Protein AF-A0A359LWB8-F1 (afdb_monomer_lite)

Secondary structure (DSSP, 8-state):
--SS-B---EEEEE-SB--SSSEEEEEEEETTEEEEEEEEETT-SB-PPEE-TTPPPBPTTPPEEEEEEEE--SSS----B--EEEEE-

Foldseek 3Di:
DAAAWAQWQKKKKFFPFAWQAFKWKKFKDFAPHTQDIWIGHHPGGITDMGGSVPGGTRHHPTDIDIDGPDQGPPPNTHSTHDMDMDTHD

Structure (mmCIF, N/CA/C/O backbone):
data_AF-A0A359LWB8-F1
#
_entry.id   AF-A0A359LWB8-F1
#
loop_
_atom_site.group_PDB
_atom_site.id
_atom_site.type_symbol
_atom_site.label_atom_id
_atom_site.label_alt_id
_atom_site.label_comp_id
_atom_site.label_asym_id
_atom_site.label_entity_id
_atom_site.label_seq_id
_atom_site.pdbx_PDB_ins_code
_atom_site.Cartn_x
_atom_site.Cartn_y
_atom_site.Cartn_z
_atom_site.occupancy
_atom_site.B_iso_or_equiv
_atom_site.auth_seq_id
_atom_site.auth_comp_id
_atom_site.auth_asym_id
_atom_site.auth_atom_id
_atom_site.pdbx_PDB_model_num
ATOM 1 N N . VAL A 1 1 ? -12.676 -7.099 5.491 1.00 85.94 1 VAL A N 1
ATOM 2 C CA . VAL A 1 1 ? -13.315 -6.555 6.713 1.00 85.94 1 VAL A CA 1
ATOM 3 C C . VAL A 1 1 ? -12.417 -6.832 7.903 1.00 85.94 1 VAL A C 1
ATOM 5 O O . VAL A 1 1 ? -11.860 -7.920 7.981 1.00 85.94 1 VAL A O 1
ATOM 8 N N . VAL A 1 2 ? -12.240 -5.851 8.783 1.00 91.94 2 VAL A N 1
ATOM 9 C CA . VAL A 1 2 ? -11.428 -5.961 10.002 1.00 91.94 2 VAL A CA 1
ATOM 10 C C . VAL A 1 2 ? -12.285 -6.519 11.149 1.00 91.94 2 VAL A C 1
ATOM 12 O O . VAL A 1 2 ? -13.375 -6.023 11.396 1.00 91.94 2 VAL A O 1
ATOM 15 N N . GLU A 1 3 ? -11.821 -7.544 11.869 1.00 92.25 3 GLU A N 1
ATOM 16 C CA . GLU A 1 3 ? -12.644 -8.234 12.888 1.00 92.25 3 GLU A CA 1
ATOM 17 C C . GLU A 1 3 ? -12.774 -7.485 14.224 1.00 92.25 3 GLU A C 1
ATOM 19 O O . GLU A 1 3 ? -13.773 -7.626 14.927 1.00 92.25 3 GLU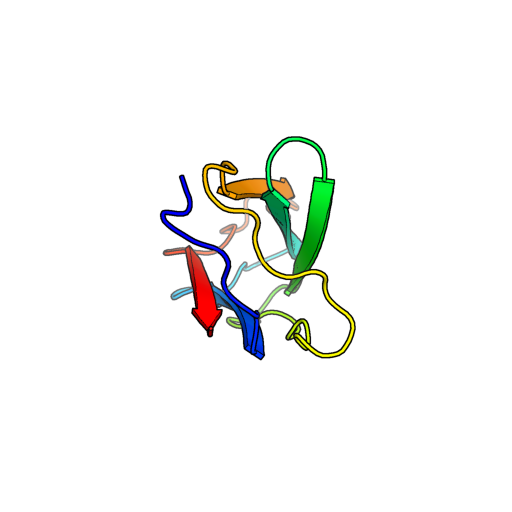 A O 1
ATOM 24 N N . ARG A 1 4 ? -11.751 -6.713 14.601 1.00 93.75 4 ARG A N 1
ATOM 25 C CA . ARG A 1 4 ? -11.702 -5.901 15.827 1.00 93.75 4 ARG A CA 1
ATOM 26 C C . ARG A 1 4 ? -10.792 -4.702 15.621 1.00 93.75 4 ARG A C 1
ATOM 28 O O . ARG A 1 4 ? -10.033 -4.671 14.662 1.00 93.75 4 ARG A O 1
ATOM 35 N N . ALA A 1 5 ? -10.820 -3.745 16.541 1.00 95.56 5 ALA A N 1
ATOM 36 C CA . ALA A 1 5 ? -9.885 -2.635 16.461 1.00 95.56 5 ALA A CA 1
ATOM 37 C C . ALA A 1 5 ? -8.428 -3.110 16.604 1.00 95.56 5 ALA A C 1
ATOM 39 O O . ALA A 1 5 ? -8.120 -3.881 17.516 1.00 95.56 5 ALA A O 1
ATOM 40 N N . TYR A 1 6 ? -7.551 -2.635 15.719 1.00 96.31 6 TYR A N 1
ATOM 41 C CA . TYR A 1 6 ? -6.117 -2.923 15.752 1.00 96.31 6 TYR A CA 1
ATOM 42 C C . TYR A 1 6 ? -5.314 -1.647 15.535 1.00 96.31 6 TYR A C 1
ATOM 44 O O . TYR A 1 6 ? -5.574 -0.902 14.590 1.00 96.31 6 TYR A O 1
ATOM 52 N N . SER A 1 7 ? -4.315 -1.415 16.383 1.00 96.56 7 SER A N 1
ATOM 53 C CA . SER A 1 7 ? -3.290 -0.421 16.081 1.00 96.56 7 SER A CA 1
ATOM 54 C C . SER A 1 7 ? -2.475 -0.893 14.885 1.00 96.56 7 SER A C 1
ATOM 56 O O . SER A 1 7 ? -2.257 -2.088 14.717 1.00 96.56 7 SER A O 1
ATOM 58 N N . VAL A 1 8 ? -2.045 0.042 14.047 1.00 96.81 8 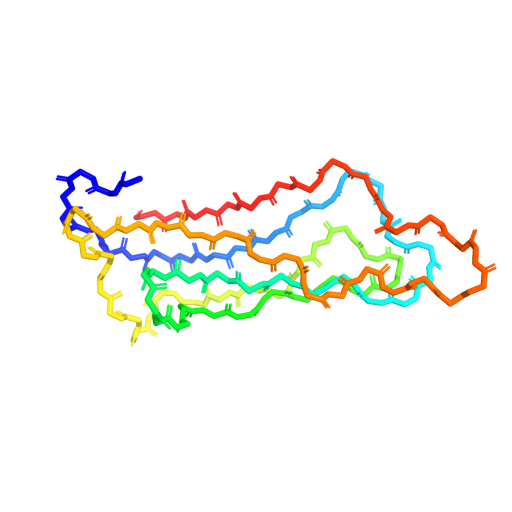VAL A N 1
ATOM 59 C CA . VAL A 1 8 ? -1.088 -0.241 12.979 1.00 96.81 8 VAL A CA 1
ATOM 60 C C . VAL A 1 8 ? 0.293 0.089 13.519 1.00 96.81 8 VAL A C 1
ATOM 62 O O . VAL A 1 8 ? 0.487 1.143 14.117 1.00 96.81 8 VAL A O 1
ATOM 65 N N . ARG A 1 9 ? 1.250 -0.812 13.325 1.00 97.81 9 ARG A N 1
ATOM 66 C CA . ARG A 1 9 ? 2.666 -0.569 13.592 1.00 97.81 9 ARG A CA 1
ATOM 67 C C . ARG A 1 9 ? 3.323 0.134 12.419 1.00 97.81 9 ARG A C 1
ATOM 69 O O . ARG A 1 9 ? 3.999 1.134 12.608 1.00 97.81 9 ARG A O 1
ATOM 76 N N . ASP A 1 10 ? 3.141 -0.417 11.224 1.00 97.62 10 ASP A N 1
ATOM 77 C CA . ASP A 1 10 ? 3.615 0.169 9.978 1.00 97.62 10 ASP A CA 1
ATOM 78 C C . ASP A 1 10 ? 2.964 -0.514 8.762 1.00 97.62 10 ASP A C 1
ATOM 80 O O . ASP A 1 10 ? 2.429 -1.627 8.860 1.00 97.62 10 ASP A O 1
ATOM 84 N N . VAL A 1 11 ? 3.019 0.164 7.615 1.00 98.00 11 VAL A N 1
ATOM 85 C CA . VAL A 1 11 ? 2.520 -0.337 6.330 1.00 98.00 11 VAL A CA 1
ATOM 86 C C . VAL A 1 11 ? 3.549 -0.096 5.235 1.00 98.00 11 VAL A C 1
ATOM 88 O O . VAL A 1 11 ? 4.107 0.995 5.129 1.00 98.00 11 VAL A O 1
ATOM 91 N N . PHE A 1 12 ? 3.775 -1.095 4.389 1.00 98.50 12 PHE A N 1
ATOM 92 C CA . PHE A 1 12 ? 4.606 -0.961 3.194 1.00 98.50 12 PHE A CA 1
ATOM 93 C C . PHE A 1 12 ? 4.179 -1.957 2.114 1.00 98.50 12 PHE A C 1
ATOM 95 O O . PHE A 1 12 ? 3.446 -2.911 2.378 1.00 98.50 12 PHE A O 1
ATOM 102 N N . ALA A 1 13 ? 4.639 -1.735 0.889 1.00 98.31 13 ALA A N 1
ATOM 103 C CA . ALA A 1 13 ? 4.406 -2.613 -0.244 1.00 98.31 13 ALA A CA 1
ATOM 104 C C . ALA A 1 13 ? 5.725 -3.121 -0.821 1.00 98.31 13 ALA A C 1
ATOM 106 O O . ALA A 1 13 ? 6.749 -2.433 -0.781 1.00 98.31 13 ALA A O 1
ATOM 107 N N . VAL A 1 14 ? 5.674 -4.328 -1.377 1.00 98.12 14 VAL A N 1
ATOM 108 C CA . VAL A 1 14 ? 6.774 -4.946 -2.112 1.00 98.12 14 VAL A CA 1
ATOM 109 C C . VAL A 1 14 ? 6.290 -5.498 -3.448 1.00 98.12 14 VAL A C 1
ATOM 111 O O . VAL A 1 14 ? 5.161 -5.973 -3.562 1.00 98.12 14 VAL A O 1
ATOM 114 N N . LEU A 1 15 ? 7.160 -5.457 -4.449 1.00 97.19 15 LEU A N 1
ATOM 115 C CA . LEU A 1 15 ? 7.000 -6.113 -5.743 1.00 97.19 15 LEU A CA 1
ATOM 116 C C . LEU A 1 15 ? 8.094 -7.170 -5.904 1.00 97.19 15 LEU A C 1
ATOM 118 O O . LEU A 1 15 ? 9.237 -6.953 -5.505 1.00 97.19 15 LEU A O 1
ATOM 122 N N . LYS A 1 16 ? 7.770 -8.305 -6.527 1.00 97.31 16 LYS A N 1
ATOM 123 C CA . LYS A 1 16 ? 8.776 -9.321 -6.871 1.00 97.31 16 LYS A CA 1
ATOM 124 C C . LYS A 1 16 ? 9.640 -8.884 -8.049 1.00 97.31 16 LYS A C 1
ATOM 126 O O . LYS A 1 16 ? 10.837 -9.148 -8.062 1.00 97.31 16 LYS A O 1
ATOM 131 N N . GLU A 1 17 ? 9.029 -8.248 -9.044 1.00 96.00 17 GLU A N 1
ATOM 132 C CA . GLU A 1 17 ? 9.739 -7.609 -10.155 1.00 96.00 17 GLU A CA 1
ATOM 133 C C . GLU A 1 17 ? 9.451 -6.107 -10.125 1.00 96.00 17 GLU A C 1
ATOM 135 O O . GLU A 1 17 ? 8.273 -5.742 -10.062 1.00 96.00 17 GLU A O 1
ATOM 140 N N . PRO A 1 18 ? 10.481 -5.242 -10.159 1.00 95.31 18 PRO A N 1
ATOM 141 C CA . PRO A 1 18 ? 10.286 -3.800 -10.087 1.00 95.31 18 PRO A CA 1
ATOM 142 C C . PRO A 1 18 ? 9.590 -3.268 -11.351 1.00 95.31 18 PRO A C 1
ATOM 144 O O . PRO A 1 18 ? 9.737 -3.860 -12.430 1.00 95.31 18 PRO A O 1
ATOM 147 N N . PRO A 1 19 ? 8.877 -2.130 -11.260 1.00 94.44 19 PRO A N 1
ATOM 148 C CA . PRO A 1 19 ? 8.410 -1.429 -12.442 1.00 94.44 19 PRO A CA 1
ATOM 149 C C . PRO A 1 19 ? 9.621 -0.979 -13.255 1.00 94.44 19 PRO A C 1
ATOM 151 O O . PRO A 1 19 ? 10.589 -0.428 -12.731 1.00 94.44 19 PRO A O 1
ATOM 154 N N . SER A 1 20 ? 9.587 -1.244 -14.554 1.00 92.62 20 SER A N 1
ATOM 155 C CA . SER A 1 20 ? 10.686 -0.885 -15.455 1.00 92.62 20 SER A CA 1
ATOM 156 C C . SER A 1 20 ? 10.719 0.609 -15.768 1.00 92.62 20 SER A C 1
ATOM 158 O O . SER A 1 20 ? 11.790 1.152 -16.024 1.00 92.62 20 SER A O 1
ATOM 160 N N . GLN A 1 21 ? 9.554 1.258 -15.752 1.00 88.12 21 GLN A N 1
ATOM 161 C CA . GLN A 1 21 ? 9.344 2.679 -15.997 1.00 88.12 21 GLN A CA 1
ATOM 162 C C . GLN A 1 21 ? 8.20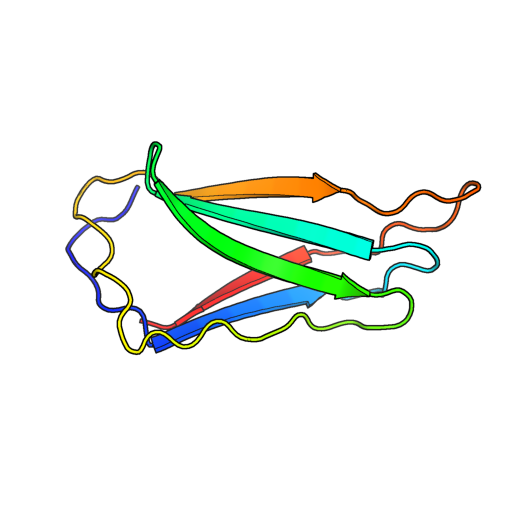1 3.174 -15.109 1.00 88.12 21 GLN A C 1
ATOM 164 O O . GLN A 1 21 ? 7.371 2.388 -14.654 1.00 88.12 21 GLN A O 1
ATOM 169 N N . GLY A 1 22 ? 8.179 4.485 -14.873 1.00 89.50 22 GLY A N 1
ATOM 170 C CA . GLY A 1 22 ? 7.152 5.141 -14.073 1.00 89.50 22 GLY A CA 1
ATOM 171 C C . GLY A 1 22 ? 7.075 4.651 -12.626 1.00 89.50 22 GLY A C 1
ATOM 172 O O . GLY A 1 22 ? 7.999 4.044 -12.088 1.00 89.50 22 GLY A O 1
ATOM 173 N N . THR A 1 23 ? 5.967 4.986 -11.976 1.00 93.38 23 THR A N 1
ATOM 174 C CA . THR A 1 23 ? 5.768 4.764 -10.546 1.00 93.38 23 THR A CA 1
ATOM 175 C C . THR A 1 23 ? 4.455 4.035 -10.312 1.00 93.38 23 THR A C 1
ATOM 177 O O . THR A 1 23 ? 3.410 4.431 -10.846 1.00 93.38 23 THR A O 1
ATOM 180 N N . VAL A 1 24 ? 4.514 3.001 -9.476 1.00 95.56 24 VAL A N 1
ATOM 181 C CA . VAL A 1 24 ? 3.333 2.318 -8.953 1.00 95.56 24 VAL A CA 1
ATOM 182 C C . VAL A 1 24 ? 2.877 3.045 -7.695 1.00 95.56 24 VAL A C 1
ATOM 184 O O . VAL A 1 24 ? 3.637 3.158 -6.731 1.00 95.56 24 VAL A O 1
ATOM 187 N N . THR A 1 25 ? 1.635 3.526 -7.704 1.00 97.38 25 THR A N 1
ATOM 188 C CA . THR A 1 25 ? 1.024 4.216 -6.562 1.00 97.38 25 THR A CA 1
ATOM 189 C C . THR A 1 25 ? -0.140 3.395 -6.038 1.00 97.38 25 THR A C 1
ATOM 191 O O . THR A 1 25 ? -1.100 3.120 -6.763 1.00 97.38 25 THR A O 1
ATOM 194 N N . VAL A 1 26 ? -0.068 3.044 -4.759 1.00 97.62 26 VAL A N 1
ATOM 195 C CA . VAL A 1 26 ? -1.070 2.254 -4.048 1.00 97.62 26 VAL A CA 1
ATOM 196 C C . VAL A 1 26 ? -1.644 3.095 -2.917 1.00 97.62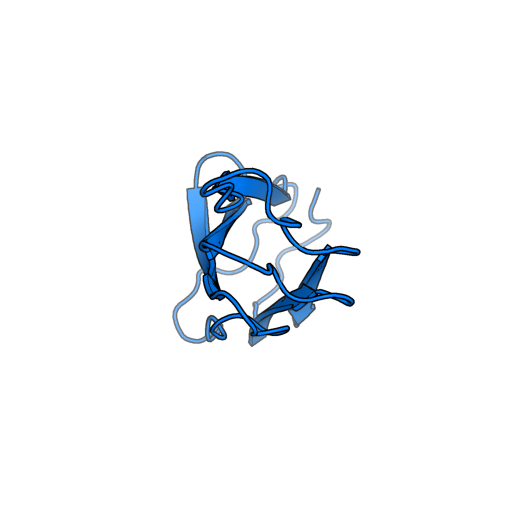 26 VAL A C 1
ATOM 198 O O . VAL A 1 26 ? -0.899 3.646 -2.109 1.00 97.62 26 VAL A O 1
ATOM 201 N N . VAL A 1 27 ? -2.966 3.194 -2.841 1.00 98.12 27 VAL A N 1
ATOM 202 C CA . VAL A 1 27 ? -3.671 3.884 -1.759 1.00 98.12 27 VAL A CA 1
ATOM 203 C C . VAL A 1 27 ? -4.336 2.835 -0.878 1.00 98.12 27 VAL A C 1
ATOM 205 O O . VAL A 1 27 ? -5.129 2.028 -1.358 1.00 98.12 27 VAL A O 1
ATOM 208 N N . LEU A 1 28 ? -4.000 2.841 0.412 1.00 97.44 28 LEU A N 1
ATOM 209 C CA . LEU A 1 28 ? -4.687 2.039 1.418 1.00 97.44 28 LEU A CA 1
ATOM 210 C C . LEU A 1 28 ? -5.850 2.859 1.975 1.00 97.44 28 LEU A C 1
ATOM 212 O O . LEU A 1 28 ? -5.642 3.979 2.453 1.00 97.44 28 LEU A O 1
ATOM 216 N N . ARG A 1 29 ? -7.057 2.297 1.941 1.00 97.44 29 ARG A N 1
ATOM 217 C CA . ARG A 1 29 ? -8.261 2.912 2.512 1.00 97.44 29 ARG A CA 1
ATOM 218 C C . ARG A 1 29 ? -8.909 2.015 3.549 1.00 97.44 29 ARG A C 1
ATOM 220 O O . ARG A 1 29 ? -8.826 0.792 3.438 1.00 97.44 29 ARG A O 1
ATOM 227 N N . GLN A 1 30 ? -9.578 2.633 4.517 1.00 96.38 30 GLN A N 1
ATOM 228 C CA . GLN A 1 30 ? -10.597 1.983 5.323 1.00 96.38 30 GLN A CA 1
ATOM 229 C C . GLN A 1 30 ? -11.940 2.670 5.073 1.00 96.38 30 GLN A C 1
ATOM 231 O O . GLN A 1 30 ? -12.136 3.825 5.449 1.00 96.38 30 GLN A O 1
ATOM 236 N N . ASP A 1 31 ? -12.862 1.959 4.433 1.00 95.38 31 ASP A N 1
ATOM 237 C CA . ASP A 1 31 ? -14.115 2.518 3.928 1.00 95.38 31 ASP A CA 1
ATOM 238 C C . ASP A 1 31 ? -13.831 3.718 2.990 1.00 95.38 31 ASP A C 1
ATOM 240 O O . ASP A 1 31 ? -13.147 3.570 1.979 1.00 95.38 31 ASP A O 1
ATOM 244 N N . SER A 1 32 ? -14.304 4.925 3.316 1.00 94.00 32 SER A N 1
ATOM 245 C CA . SER A 1 32 ? -14.007 6.148 2.555 1.00 94.00 32 SER A CA 1
ATOM 246 C C . SER A 1 32 ? -12.665 6.801 2.903 1.00 94.00 32 SER A C 1
ATOM 248 O O . SER A 1 32 ? -12.198 7.667 2.155 1.00 94.00 32 SER A O 1
ATOM 250 N N . ASP A 1 33 ? -12.049 6.417 4.022 1.00 95.50 33 ASP A N 1
ATOM 251 C CA . ASP A 1 33 ? -10.941 7.154 4.625 1.00 95.50 33 ASP A CA 1
ATOM 252 C C . ASP A 1 33 ? -9.599 6.644 4.104 1.00 95.50 33 ASP A C 1
ATOM 254 O O . ASP A 1 33 ? -9.334 5.442 4.072 1.00 95.50 33 ASP A O 1
ATOM 258 N N . VAL A 1 34 ? -8.727 7.562 3.685 1.00 96.38 34 VAL A N 1
ATOM 259 C CA . VAL A 1 34 ? -7.370 7.213 3.252 1.00 96.38 34 VAL A CA 1
ATOM 260 C C . VAL A 1 34 ? -6.506 6.970 4.482 1.00 96.38 34 VAL A C 1
ATOM 262 O O . VAL A 1 34 ? -6.244 7.894 5.246 1.00 96.38 34 VAL A O 1
ATOM 265 N N . VAL A 1 35 ? -6.018 5.739 4.628 1.00 95.31 35 VAL A N 1
ATOM 266 C CA . VAL A 1 35 ? -5.035 5.367 5.656 1.00 95.31 35 VAL A CA 1
ATOM 267 C C . VAL A 1 35 ? -3.647 5.857 5.249 1.00 95.31 35 VAL A C 1
ATOM 269 O O . VAL A 1 35 ? -2.890 6.359 6.072 1.00 95.31 35 VAL A O 1
ATOM 272 N N . GLY A 1 36 ? -3.312 5.752 3.960 1.00 96.44 36 GLY A N 1
ATOM 273 C CA . GLY A 1 36 ? -2.097 6.350 3.421 1.00 96.44 36 GLY A CA 1
ATOM 274 C C . GLY A 1 36 ? -1.779 5.926 1.993 1.00 96.44 36 GLY A C 1
ATOM 275 O O . GLY A 1 36 ? -2.525 5.180 1.360 1.00 96.44 36 GLY A O 1
ATOM 276 N N . THR A 1 37 ? -0.668 6.446 1.471 1.00 98.19 37 THR A N 1
ATOM 277 C CA . THR A 1 37 ? -0.202 6.199 0.099 1.00 98.19 37 THR A CA 1
ATOM 278 C C . THR A 1 37 ? 1.192 5.577 0.106 1.00 98.19 37 THR A C 1
ATOM 280 O O . THR A 1 37 ? 2.103 6.060 0.785 1.00 98.19 37 THR A O 1
ATOM 283 N N . LEU A 1 38 ? 1.343 4.505 -0.664 1.00 98.31 38 LEU A N 1
ATOM 284 C CA . LEU A 1 38 ? 2.582 3.775 -0.889 1.00 98.31 38 LEU A CA 1
ATOM 285 C C . LEU A 1 38 ? 3.015 3.971 -2.338 1.00 98.31 38 LEU A C 1
ATOM 287 O O . LEU A 1 38 ? 2.213 3.830 -3.262 1.00 98.31 38 LEU A O 1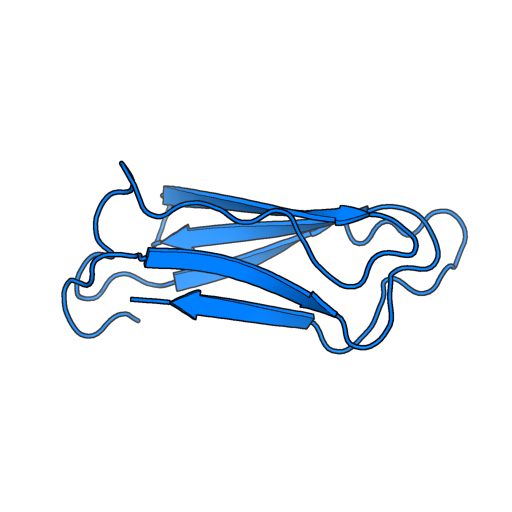
ATOM 291 N N . THR A 1 39 ? 4.292 4.261 -2.528 1.00 97.94 39 THR A N 1
ATOM 292 C CA . THR A 1 39 ? 4.855 4.606 -3.830 1.00 97.94 39 THR A CA 1
ATOM 293 C C . THR A 1 39 ? 6.080 3.745 -4.096 1.00 97.94 39 THR A C 1
ATOM 295 O O . THR A 1 39 ? 7.012 3.770 -3.295 1.00 97.94 39 THR A O 1
ATOM 298 N N . ILE A 1 40 ? 6.093 3.011 -5.211 1.00 97.56 40 ILE A N 1
ATOM 299 C CA . ILE A 1 40 ? 7.252 2.241 -5.686 1.00 97.56 40 ILE A CA 1
ATOM 300 C C . ILE A 1 40 ? 7.715 2.848 -7.007 1.00 97.56 40 ILE A C 1
ATOM 302 O O . ILE A 1 40 ? 6.987 2.828 -8.002 1.00 97.56 40 ILE A O 1
ATOM 306 N N . THR A 1 41 ? 8.910 3.430 -7.009 1.00 95.94 41 THR A N 1
ATOM 307 C CA . THR A 1 41 ? 9.503 4.062 -8.192 1.00 95.94 41 THR A CA 1
ATOM 308 C C . THR A 1 41 ? 10.106 3.032 -9.143 1.00 95.94 41 THR A C 1
ATOM 310 O O . THR A 1 41 ? 10.411 1.909 -8.744 1.00 95.94 41 THR A O 1
ATOM 313 N N . ALA A 1 42 ? 10.326 3.425 -10.399 1.00 94.38 42 ALA A N 1
ATOM 314 C CA . ALA A 1 42 ? 11.024 2.603 -11.385 1.00 94.38 42 ALA A CA 1
ATOM 315 C C . ALA A 1 42 ? 12.341 2.034 -10.828 1.00 94.38 42 ALA A C 1
ATOM 317 O O . ALA A 1 42 ? 13.132 2.757 -10.223 1.00 94.38 42 ALA A O 1
ATOM 318 N N . GLY A 1 43 ? 12.568 0.740 -11.051 1.00 95.00 43 GLY A N 1
ATOM 319 C CA . GLY A 1 43 ? 13.747 0.010 -10.581 1.00 95.00 43 GLY A CA 1
ATOM 320 C C . GLY A 1 43 ? 13.696 -0.443 -9.119 1.00 95.00 43 GLY A C 1
ATOM 321 O O . GLY A 1 43 ? 14.475 -1.318 -8.747 1.00 95.00 43 GLY A O 1
ATOM 322 N N . GLU A 1 44 ? 12.762 0.066 -8.314 1.00 97.38 44 GLU A N 1
ATOM 323 C CA . GLU A 1 44 ? 12.627 -0.299 -6.904 1.00 97.38 44 GLU A CA 1
ATOM 324 C C . GLU A 1 44 ? 11.623 -1.434 -6.697 1.00 97.38 44 GLU A C 1
ATOM 326 O O . GLU A 1 44 ? 10.636 -1.582 -7.416 1.00 97.38 44 GLU A O 1
ATOM 331 N N . THR A 1 45 ? 11.868 -2.248 -5.674 1.00 97.50 45 THR A N 1
ATOM 332 C CA . THR A 1 45 ? 10.975 -3.357 -5.291 1.00 97.50 45 THR A CA 1
ATOM 333 C C . THR A 1 45 ? 10.216 -3.085 -4.002 1.00 97.50 45 THR A C 1
ATOM 335 O O . THR A 1 45 ? 9.377 -3.892 -3.618 1.00 97.50 45 THR A O 1
ATOM 338 N N . MET A 1 46 ? 10.479 -1.961 -3.336 1.00 98.19 46 MET A N 1
ATOM 339 C CA . MET A 1 46 ? 9.884 -1.613 -2.051 1.00 98.19 46 MET A CA 1
ATOM 340 C C . MET A 1 46 ? 9.385 -0.170 -2.070 1.00 98.19 46 MET A C 1
ATOM 342 O O . MET A 1 46 ? 9.984 0.696 -2.705 1.00 98.19 46 MET A O 1
ATOM 346 N N . SER A 1 47 ? 8.275 0.082 -1.380 1.00 98.31 47 SER A N 1
ATOM 347 C CA . SER A 1 47 ? 7.730 1.428 -1.225 1.00 98.31 47 SER A CA 1
ATOM 348 C C . SER A 1 47 ? 8.378 2.198 -0.074 1.00 98.31 47 SER A C 1
ATOM 350 O O . SER A 1 47 ? 9.145 1.655 0.724 1.00 98.31 47 SER A O 1
ATOM 352 N N . ASN A 1 48 ? 7.962 3.453 0.105 1.00 98.44 48 ASN A N 1
ATOM 353 C CA . ASN A 1 48 ? 8.041 4.100 1.414 1.00 98.44 48 ASN A CA 1
ATOM 354 C C . ASN A 1 48 ? 7.320 3.270 2.495 1.00 98.44 48 ASN A C 1
ATOM 356 O O . ASN A 1 48 ? 6.400 2.503 2.201 1.00 98.44 48 ASN A O 1
ATOM 360 N N . VAL A 1 49 ? 7.716 3.467 3.752 1.00 98.19 49 VAL A N 1
ATOM 361 C CA . VAL A 1 49 ? 7.027 2.913 4.923 1.00 98.19 49 VAL A CA 1
ATOM 362 C C . VAL A 1 49 ? 6.131 3.997 5.509 1.00 98.19 49 VAL A C 1
ATOM 364 O O . VAL A 1 49 ? 6.586 5.118 5.738 1.00 98.19 49 VAL A O 1
ATOM 367 N N . ILE A 1 50 ? 4.864 3.672 5.745 1.00 97.56 50 ILE A N 1
ATOM 368 C CA . ILE A 1 50 ? 3.968 4.491 6.560 1.00 97.56 50 ILE A CA 1
ATOM 369 C C . ILE A 1 50 ? 4.160 4.038 8.005 1.00 97.56 50 ILE A C 1
ATOM 371 O O . ILE A 1 50 ? 3.895 2.878 8.323 1.00 97.56 50 ILE A O 1
ATOM 375 N N . ASP A 1 51 ? 4.644 4.935 8.860 1.00 96.12 51 ASP A N 1
ATOM 376 C CA . ASP A 1 51 ? 4.723 4.698 10.301 1.00 96.12 51 ASP A CA 1
ATOM 377 C C . ASP A 1 51 ? 3.308 4.710 10.894 1.00 96.12 51 ASP A C 1
ATOM 379 O O . ASP A 1 51 ? 2.488 5.566 10.560 1.00 96.12 51 ASP A O 1
ATOM 383 N N . GLY A 1 52 ? 3.015 3.741 11.756 1.00 94.25 52 GLY A N 1
ATOM 384 C CA . GLY A 1 52 ? 1.758 3.665 12.483 1.00 94.25 52 GLY A CA 1
ATOM 385 C C . GLY A 1 52 ? 1.609 4.721 13.577 1.00 94.25 52 GLY A C 1
ATOM 386 O O . GLY A 1 52 ? 0.504 4.941 14.077 1.00 94.25 52 GLY A O 1
ATOM 387 N N . PHE A 1 53 ? 2.695 5.400 13.959 1.00 94.12 53 PHE A N 1
ATOM 388 C CA . PHE A 1 53 ? 2.637 6.470 14.943 1.00 94.12 53 PHE A CA 1
ATOM 389 C C . PHE A 1 53 ? 1.732 7.618 14.473 1.00 94.12 53 PHE A C 1
ATOM 391 O O . PHE A 1 53 ? 1.995 8.285 13.475 1.00 94.12 53 PHE A O 1
ATOM 398 N N . GLY A 1 54 ? 0.666 7.872 15.235 1.00 89.25 54 GLY A N 1
ATOM 399 C CA . GLY A 1 54 ? -0.312 8.917 14.932 1.00 89.25 54 GLY A CA 1
ATOM 400 C C . GLY A 1 54 ? -1.401 8.508 13.936 1.00 89.25 54 GLY A C 1
ATOM 401 O O . GLY A 1 54 ? -2.284 9.322 13.676 1.00 89.25 54 GLY A O 1
ATOM 402 N N . LEU A 1 55 ? -1.387 7.272 13.419 1.00 93.69 55 LEU A N 1
ATOM 403 C CA . LEU A 1 55 ? -2.526 6.732 12.679 1.00 93.69 55 LEU A CA 1
ATOM 404 C C . LEU A 1 55 ? -3.654 6.352 13.637 1.00 93.69 55 LEU A C 1
ATOM 406 O O . LEU A 1 55 ? -3.424 5.818 14.726 1.00 93.69 55 LEU A O 1
ATOM 410 N N . GLU A 1 56 ? -4.889 6.589 13.205 1.00 94.06 56 GLU A N 1
ATOM 411 C CA . GLU A 1 56 ? -6.042 6.031 13.899 1.00 94.06 56 GLU A CA 1
ATOM 412 C C . GLU A 1 56 ? -6.011 4.495 13.819 1.00 94.06 56 GLU A C 1
ATOM 414 O O . GLU A 1 56 ? -5.625 3.934 12.786 1.00 94.06 56 GLU A O 1
ATOM 419 N N . PRO A 1 57 ? -6.411 3.784 14.889 1.00 95.38 57 PRO A N 1
ATOM 420 C CA . PRO A 1 57 ? -6.563 2.339 14.832 1.00 95.38 57 PRO A CA 1
ATOM 421 C C . PRO A 1 57 ? -7.538 1.931 13.727 1.00 95.38 57 PRO A C 1
ATOM 423 O O . PRO A 1 57 ? -8.566 2.578 13.521 1.00 95.38 57 PRO A O 1
ATOM 426 N N . LEU A 1 58 ? -7.268 0.795 13.085 1.00 96.19 58 LEU A N 1
ATOM 427 C CA . LEU A 1 58 ? -8.214 0.190 12.156 1.00 96.19 58 LEU A CA 1
ATOM 428 C C . LEU A 1 58 ? -9.531 -0.064 12.879 1.00 96.19 58 LEU A C 1
ATOM 430 O O . LEU A 1 58 ? -9.556 -0.697 13.933 1.00 96.19 58 LEU A O 1
ATOM 434 N N . ARG A 1 59 ? -10.633 0.407 12.306 1.00 97.12 59 ARG A N 1
ATOM 435 C CA . ARG A 1 59 ? -11.968 0.270 12.886 1.00 97.12 59 ARG A CA 1
ATOM 436 C C . ARG A 1 59 ? -12.478 -1.158 12.759 1.00 97.12 59 ARG A C 1
ATOM 438 O O . ARG A 1 59 ? -12.380 -1.768 11.694 1.00 97.12 59 ARG A O 1
ATOM 445 N N . SER A 1 60 ? -13.067 -1.667 13.839 1.00 96.12 60 SER A N 1
ATOM 446 C CA . SER A 1 60 ? -13.806 -2.930 13.804 1.00 96.12 60 SER A CA 1
ATOM 447 C C . SER A 1 60 ? -14.905 -2.862 12.745 1.00 96.12 60 SER A C 1
ATOM 449 O O . SER A 1 60 ? -15.585 -1.844 12.633 1.00 96.12 60 SER A O 1
ATOM 451 N N . LEU A 1 61 ? -15.074 -3.943 11.989 1.00 95.88 61 LEU A N 1
ATOM 452 C CA . LEU A 1 61 ? -16.009 -4.092 10.873 1.00 95.88 61 LEU A CA 1
ATOM 453 C C . LEU A 1 61 ? -15.764 -3.163 9.672 1.00 95.88 61 LEU A C 1
ATOM 455 O O . LEU A 1 61 ? -16.480 -3.287 8.682 1.00 95.88 61 LEU A O 1
ATOM 459 N N . GLY A 1 62 ? -14.743 -2.300 9.708 1.00 95.25 62 GLY A N 1
ATOM 460 C CA . GLY A 1 62 ? -14.371 -1.475 8.559 1.00 95.25 62 GLY A CA 1
ATOM 461 C C . GLY A 1 62 ? -13.767 -2.312 7.430 1.00 95.25 62 GLY A C 1
ATOM 462 O O . GLY A 1 62 ? -13.098 -3.332 7.662 1.00 95.25 62 GLY A O 1
ATOM 463 N N . GLU A 1 63 ? -13.988 -1.892 6.191 1.00 96.94 63 GLU A N 1
ATOM 464 C CA . GLU A 1 63 ? -13.461 -2.547 5.000 1.00 96.94 63 GLU A CA 1
ATOM 465 C C . GLU A 1 63 ? -12.107 -1.954 4.612 1.00 96.94 63 GLU A C 1
ATOM 467 O O . GLU A 1 63 ? -12.006 -0.766 4.337 1.00 96.94 63 GLU A O 1
ATOM 472 N N . LEU A 1 64 ? -11.060 -2.783 4.570 1.00 95.75 64 LEU A N 1
ATOM 473 C CA . LEU A 1 64 ? -9.770 -2.377 4.017 1.00 95.75 64 LEU A CA 1
ATOM 474 C C . LEU A 1 64 ? -9.747 -2.588 2.506 1.00 95.75 64 LEU A C 1
ATOM 476 O O . LEU A 1 64 ? -10.039 -3.690 2.038 1.00 95.75 64 LEU A O 1
ATOM 480 N N . GLN A 1 65 ? -9.333 -1.555 1.780 1.00 97.25 65 GLN A N 1
ATOM 481 C CA . GLN A 1 65 ? -9.226 -1.552 0.325 1.00 97.25 65 GLN A CA 1
ATOM 482 C C . GLN A 1 65 ? -7.815 -1.155 -0.107 1.00 97.25 65 GLN A C 1
ATOM 484 O O . GLN A 1 65 ? -7.178 -0.292 0.503 1.00 97.25 65 GLN A O 1
ATOM 489 N N . ILE A 1 66 ? -7.326 -1.817 -1.155 1.00 96.56 66 ILE A N 1
ATOM 490 C CA . ILE A 1 66 ? -6.026 -1.556 -1.773 1.00 96.56 66 ILE A CA 1
ATOM 491 C C . ILE A 1 66 ? -6.298 -1.061 -3.190 1.00 96.56 66 ILE A C 1
ATOM 493 O O . ILE A 1 66 ? -6.595 -1.856 -4.082 1.00 96.56 66 ILE A O 1
ATOM 497 N N . ASP A 1 67 ? -6.166 0.245 -3.392 1.00 97.19 67 ASP A N 1
ATOM 498 C CA . ASP A 1 67 ? -6.418 0.879 -4.680 1.00 97.19 67 ASP A CA 1
ATOM 499 C C . ASP A 1 67 ? -5.099 1.119 -5.412 1.00 97.19 67 ASP A C 1
ATOM 501 O O . ASP A 1 67 ? -4.261 1.909 -4.971 1.00 97.19 67 ASP A O 1
ATOM 505 N N . ILE A 1 68 ? -4.914 0.488 -6.568 1.00 95.19 68 ILE A N 1
ATOM 506 C CA . ILE A 1 68 ? -3.790 0.799 -7.456 1.00 95.19 68 ILE A CA 1
ATOM 507 C C . ILE A 1 68 ? -4.216 1.969 -8.345 1.00 95.19 68 ILE A C 1
ATOM 509 O O . ILE A 1 68 ? -5.011 1.808 -9.267 1.00 95.19 68 ILE A O 1
ATOM 513 N N . THR A 1 69 ? -3.703 3.161 -8.049 1.00 95.31 69 THR A N 1
ATOM 514 C CA . THR A 1 69 ? -4.121 4.413 -8.711 1.00 95.31 69 THR A CA 1
ATOM 515 C C . THR A 1 69 ? -3.215 4.813 -9.873 1.00 95.31 69 THR A C 1
ATOM 517 O O . THR A 1 69 ? -3.619 5.590 -10.734 1.00 95.31 69 THR A O 1
ATOM 520 N N . SER A 1 70 ? -2.000 4.264 -9.926 1.00 92.12 70 SER A N 1
ATOM 521 C CA . SER A 1 70 ? -1.061 4.420 -11.037 1.00 92.12 70 SER A CA 1
ATOM 522 C C . SER A 1 70 ? -0.189 3.176 -11.153 1.00 92.12 70 SER A C 1
ATOM 524 O O . SER A 1 70 ? 0.220 2.615 -10.138 1.00 92.12 70 SER A O 1
ATOM 526 N N . VAL A 1 71 ? 0.131 2.786 -12.388 1.00 89.56 71 VAL A N 1
ATOM 527 C CA . VAL A 1 71 ? 1.083 1.707 -12.714 1.00 89.56 71 VAL A CA 1
ATOM 528 C C . VAL A 1 71 ? 2.212 2.164 -13.642 1.00 89.56 71 VAL A C 1
ATOM 530 O O . VAL A 1 71 ? 2.938 1.337 -14.177 1.00 89.56 71 VAL A O 1
ATOM 533 N N . GLY A 1 72 ? 2.378 3.477 -13.830 1.00 72.50 72 GLY A N 1
ATOM 534 C CA . GLY A 1 72 ? 3.582 4.030 -14.450 1.00 72.50 72 GLY A CA 1
ATOM 535 C C . GLY A 1 72 ? 3.907 3.545 -15.869 1.00 72.50 72 GLY A C 1
ATOM 536 O O . GLY A 1 72 ? 5.082 3.509 -16.216 1.00 72.50 72 GLY A O 1
ATOM 537 N N . ASP A 1 73 ? 2.917 3.188 -16.693 1.00 69.19 73 ASP A N 1
ATOM 538 C CA . ASP A 1 73 ? 3.156 2.695 -18.058 1.00 69.19 73 ASP A CA 1
ATOM 539 C C . ASP A 1 73 ? 3.583 3.830 -19.008 1.00 69.19 73 ASP A C 1
ATOM 541 O O . ASP A 1 73 ? 2.802 4.382 -19.786 1.00 69.19 73 ASP A O 1
ATOM 545 N N . VAL A 1 74 ? 4.851 4.226 -18.907 1.00 70.12 74 VAL A N 1
ATOM 546 C CA . VAL A 1 74 ? 5.492 5.147 -19.842 1.00 70.12 74 VAL A CA 1
ATOM 547 C C . VAL A 1 74 ? 6.142 4.312 -20.945 1.00 70.12 74 VAL A C 1
ATOM 549 O O . VAL A 1 74 ? 7.312 3.949 -20.862 1.00 70.12 74 VAL A O 1
ATOM 552 N N . GLY A 1 75 ? 5.371 3.998 -21.987 1.00 67.94 75 GLY A N 1
ATOM 553 C CA . GLY A 1 75 ? 5.903 3.453 -23.241 1.00 67.94 75 GLY A CA 1
ATOM 554 C C . GLY A 1 75 ? 5.985 1.926 -23.344 1.00 67.94 75 GLY A C 1
ATOM 555 O O . GLY A 1 75 ? 6.862 1.432 -24.051 1.00 67.94 75 GLY A O 1
ATOM 556 N N . GLY A 1 76 ? 5.089 1.177 -22.690 1.00 71.50 76 GLY A N 1
ATOM 557 C CA . GLY A 1 76 ? 5.015 -0.285 -22.804 1.00 71.50 76 GLY A CA 1
ATOM 558 C C . GLY A 1 76 ? 5.999 -1.026 -21.897 1.00 71.50 76 GLY A C 1
ATOM 559 O O . GLY A 1 76 ? 6.371 -2.166 -22.179 1.00 71.50 76 GLY A O 1
ATOM 560 N N . GLY A 1 77 ? 6.453 -0.369 -20.829 1.00 78.31 77 GLY A N 1
ATOM 561 C CA . GLY A 1 77 ? 7.281 -0.986 -19.799 1.00 78.31 77 GLY A CA 1
ATOM 562 C C . GLY A 1 77 ? 6.484 -1.974 -18.940 1.00 78.31 77 GLY A C 1
ATOM 563 O O . GLY A 1 77 ? 5.268 -1.884 -18.814 1.00 78.31 77 GLY A O 1
ATOM 564 N N . ASN A 1 78 ? 7.173 -2.918 -18.299 1.00 88.75 78 ASN A N 1
ATOM 565 C CA . ASN A 1 78 ? 6.574 -3.738 -17.247 1.00 88.75 78 ASN A CA 1
ATOM 566 C C . ASN A 1 78 ? 6.184 -2.845 -16.046 1.00 88.75 78 ASN A C 1
ATOM 568 O O . ASN A 1 78 ? 7.085 -2.172 -15.527 1.00 88.75 78 ASN A O 1
ATOM 572 N N . PRO A 1 79 ? 4.924 -2.871 -15.565 1.00 90.69 79 PRO A N 1
ATOM 573 C CA . PRO A 1 79 ? 4.485 -2.163 -14.354 1.00 90.69 79 PRO A CA 1
ATOM 574 C C . PRO A 1 79 ? 4.992 -2.802 -13.048 1.00 90.69 79 PRO A C 1
ATOM 576 O O . PRO A 1 79 ? 4.683 -2.325 -11.959 1.00 90.69 79 PRO A O 1
ATOM 579 N N . GLY A 1 80 ? 5.759 -3.887 -13.145 1.00 92.88 80 GLY A N 1
ATOM 580 C CA . GLY A 1 80 ? 6.182 -4.706 -12.018 1.00 92.88 80 GLY A CA 1
ATOM 581 C C . GLY A 1 80 ? 5.231 -5.881 -11.800 1.00 92.88 80 GLY A C 1
ATOM 582 O O . GLY A 1 80 ? 4.161 -5.966 -12.406 1.00 92.88 80 GLY A O 1
ATOM 583 N N . ARG A 1 81 ? 5.635 -6.832 -10.955 1.00 94.88 81 ARG A N 1
ATOM 584 C CA . ARG A 1 81 ? 4.871 -8.071 -10.736 1.00 94.88 81 ARG A CA 1
ATOM 585 C C . ARG A 1 81 ? 4.802 -8.469 -9.270 1.00 94.88 81 ARG A C 1
ATOM 587 O O . ARG A 1 81 ? 5.737 -8.229 -8.510 1.00 94.88 81 ARG A O 1
ATOM 594 N N . ASP A 1 82 ? 3.708 -9.148 -8.924 1.00 96.44 82 ASP A N 1
ATOM 595 C CA . ASP A 1 82 ? 3.458 -9.779 -7.625 1.00 96.44 82 ASP A CA 1
ATOM 596 C C . ASP A 1 82 ? 3.469 -8.770 -6.461 1.00 96.44 82 ASP A C 1
ATOM 598 O O . ASP A 1 82 ? 4.237 -8.894 -5.507 1.00 96.44 82 ASP A O 1
ATOM 602 N N . LEU A 1 83 ? 2.610 -7.748 -6.560 1.00 96.44 83 LEU A N 1
ATOM 603 C CA . LEU A 1 83 ? 2.427 -6.743 -5.512 1.00 96.44 83 LEU A CA 1
ATOM 604 C C . LEU A 1 83 ? 1.908 -7.395 -4.228 1.00 96.44 83 LEU A C 1
ATOM 606 O O . LEU A 1 83 ? 0.849 -8.018 -4.217 1.00 96.44 83 LEU A O 1
ATOM 610 N N . THR A 1 84 ? 2.630 -7.183 -3.135 1.00 97.94 84 THR A N 1
ATOM 611 C CA . THR A 1 84 ? 2.212 -7.560 -1.786 1.00 97.94 84 THR A CA 1
ATOM 612 C C . THR A 1 84 ? 2.202 -6.321 -0.907 1.00 97.94 84 THR A C 1
ATOM 614 O O . THR A 1 84 ? 3.214 -5.635 -0.791 1.00 97.94 84 THR A O 1
ATOM 617 N N . VAL A 1 85 ? 1.072 -6.047 -0.261 1.00 97.56 85 VAL A N 1
ATOM 618 C CA . VAL A 1 85 ? 0.962 -5.006 0.768 1.00 97.56 85 VAL A CA 1
ATOM 619 C C . VAL A 1 85 ? 1.014 -5.677 2.131 1.00 97.56 85 VAL A C 1
ATOM 621 O O . VAL A 1 85 ? 0.265 -6.615 2.399 1.00 97.56 85 VAL A O 1
ATOM 624 N N . VAL A 1 86 ? 1.909 -5.201 2.990 1.00 97.88 86 VAL A N 1
ATOM 625 C CA . VAL A 1 86 ? 2.101 -5.706 4.347 1.00 97.88 86 VAL A CA 1
ATOM 626 C C . VAL A 1 86 ? 1.615 -4.649 5.326 1.00 97.88 86 VAL A C 1
ATOM 628 O O . VAL A 1 86 ? 2.116 -3.528 5.337 1.00 97.88 86 VAL A O 1
ATOM 631 N N . ILE A 1 87 ? 0.658 -5.033 6.166 1.00 96.75 87 ILE A N 1
ATOM 632 C CA . ILE A 1 87 ? 0.171 -4.235 7.293 1.00 96.75 87 ILE A CA 1
ATOM 633 C C . ILE A 1 87 ? 0.591 -4.975 8.559 1.00 96.75 87 ILE A C 1
ATOM 635 O O . ILE A 1 87 ? 0.168 -6.111 8.782 1.00 96.75 87 ILE A O 1
ATOM 639 N N . ARG A 1 88 ? 1.450 -4.357 9.372 1.00 96.88 88 ARG A N 1
ATOM 640 C C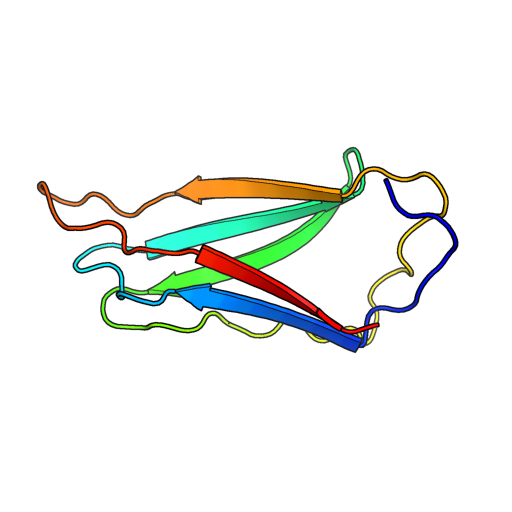A . ARG A 1 88 ? 1.837 -4.897 10.681 1.00 96.88 88 ARG A CA 1
ATOM 641 C C . ARG A 1 88 ? 0.999 -4.218 11.755 1.00 96.88 88 ARG A C 1
ATOM 643 O O . ARG A 1 88 ? 0.874 -2.998 11.729 1.00 96.88 88 ARG A O 1
ATOM 650 N N . LEU A 1 89 ? 0.427 -5.015 12.654 1.00 94.38 89 LEU A N 1
ATOM 651 C CA . LEU A 1 89 ? -0.450 -4.590 13.753 1.00 94.38 89 LEU A CA 1
ATOM 652 C C . LEU A 1 89 ? 0.305 -4.577 15.090 1.00 94.38 89 LEU A C 1
ATOM 654 O O . LEU A 1 89 ? 1.296 -5.340 15.195 1.00 94.38 89 LEU A O 1
#

pLDDT: mean 93.95, std 6.58, range [67.94, 98.5]

Sequence (89 aa):
VVERAYSVRDVFAVLKEPPSQGTVTVVLRQDSDVVGTLTITAGETMSNVIDGFGLEPLRSLGELQIDITSVGDVGGGNPGRDLTVVIRL

Radius of gyration: 13.77 Å; chains: 1; bounding box: 30×19×40 Å